Protein AF-A0A6L7U3R6-F1 (afdb_monomer)

Sequence (131 aa):
MPNSDTSHLKGLVKSHRVALSPTDRQASLMLEHAGWARVAANWARGRFQLAWFGETDERNADAWYAHVDVNPDGGQWLSDMDLRKDFNAVKADLFEWSGGLSQYVAKNAVIHMGRGLDAWGEYCKERKHGK

Structure (mmCIF, N/CA/C/O backbone):
data_AF-A0A6L7U3R6-F1
#
_entry.id   AF-A0A6L7U3R6-F1
#
loop_
_atom_site.group_PDB
_atom_site.id
_atom_site.type_symbol
_atom_site.label_atom_id
_atom_site.label_alt_id
_atom_site.label_comp_id
_atom_site.label_asym_id
_atom_site.label_entity_id
_atom_site.label_seq_id
_atom_site.pdbx_PDB_ins_code
_atom_site.Cartn_x
_atom_site.Cartn_y
_atom_site.Cartn_z
_atom_site.occupancy
_atom_site.B_iso_or_equiv
_atom_site.auth_seq_id
_atom_site.auth_comp_id
_atom_site.auth_asym_id
_atom_site.auth_atom_id
_atom_site.pdbx_PDB_model_num
ATOM 1 N N . MET A 1 1 ? -33.691 8.849 13.051 1.00 40.22 1 MET A N 1
ATOM 2 C CA . MET A 1 1 ? -32.820 9.234 14.188 1.00 40.22 1 MET A CA 1
ATOM 3 C C . MET A 1 1 ? -31.976 10.424 13.752 1.00 40.22 1 MET A C 1
ATOM 5 O O . MET A 1 1 ? -31.661 10.471 12.567 1.00 40.22 1 MET A O 1
ATOM 9 N N . PRO A 1 2 ? -31.652 11.390 14.626 1.00 46.25 2 PRO A N 1
ATOM 10 C CA . PRO A 1 2 ? -30.774 12.500 14.264 1.00 46.25 2 PRO A CA 1
ATOM 11 C C . PRO A 1 2 ? -29.324 12.014 14.140 1.00 46.25 2 PRO A C 1
ATOM 13 O O . PRO A 1 2 ? -28.807 11.366 15.049 1.00 46.25 2 PRO A O 1
ATOM 16 N N . ASN A 1 3 ? -28.661 12.334 13.028 1.00 50.44 3 ASN A N 1
ATOM 17 C CA . ASN A 1 3 ? -27.227 12.088 12.874 1.00 50.44 3 ASN A CA 1
ATOM 18 C C . ASN A 1 3 ? -26.457 13.085 13.750 1.00 50.44 3 ASN A C 1
ATOM 20 O O . ASN A 1 3 ? -26.618 14.294 13.585 1.00 50.44 3 ASN A O 1
ATOM 24 N N . SER A 1 4 ? -25.618 12.604 14.668 1.00 56.94 4 SER A N 1
ATOM 25 C CA . SER A 1 4 ? -24.773 13.477 15.485 1.00 56.94 4 SER A CA 1
ATOM 26 C C . SER A 1 4 ? -23.594 14.003 14.661 1.00 56.94 4 SER A C 1
ATOM 28 O O . SER A 1 4 ? -22.684 13.258 14.287 1.00 56.94 4 SER A O 1
ATOM 30 N N . ASP A 1 5 ? -23.594 15.307 14.376 1.00 65.56 5 ASP A N 1
ATOM 31 C CA . ASP A 1 5 ? -22.498 15.945 13.650 1.00 65.56 5 ASP A CA 1
ATOM 32 C C . ASP A 1 5 ? -21.253 16.090 14.541 1.00 65.56 5 ASP A C 1
ATOM 34 O O . ASP A 1 5 ? -21.023 17.094 15.215 1.00 65.56 5 ASP A O 1
ATOM 38 N N . THR A 1 6 ? -20.424 15.049 14.531 1.00 64.50 6 THR A N 1
ATOM 39 C CA . THR A 1 6 ? -19.156 14.973 15.270 1.00 64.50 6 THR A CA 1
ATOM 40 C C . THR A 1 6 ? -18.005 15.748 14.611 1.00 64.50 6 THR A C 1
ATOM 42 O O . THR A 1 6 ? -16.862 15.627 15.059 1.00 64.50 6 THR A O 1
ATOM 45 N N . SER A 1 7 ? -18.250 16.540 13.558 1.00 69.38 7 SER A N 1
ATOM 46 C CA . SER A 1 7 ? -17.211 17.333 12.878 1.00 69.38 7 SER A CA 1
ATOM 47 C C . SER A 1 7 ? -16.491 18.299 13.828 1.00 69.38 7 SER A C 1
ATOM 49 O O . SER A 1 7 ? -15.260 18.309 13.880 1.00 69.38 7 SER A O 1
ATOM 51 N N . HIS A 1 8 ? -17.247 19.034 14.648 1.00 66.19 8 HIS A N 1
ATOM 52 C CA . HIS A 1 8 ? -16.723 20.017 15.599 1.00 66.19 8 HIS A CA 1
ATOM 53 C C . HIS A 1 8 ? -15.770 19.397 16.641 1.00 66.19 8 HIS A C 1
ATOM 55 O O . HIS A 1 8 ? -14.703 19.952 16.916 1.00 66.19 8 HIS A O 1
ATOM 61 N N . LEU A 1 9 ? -16.083 18.197 17.150 1.00 63.53 9 LEU A N 1
ATOM 62 C CA . LEU A 1 9 ? -15.234 17.465 18.102 1.00 63.53 9 LEU A CA 1
ATOM 63 C C . LEU A 1 9 ? -13.860 17.116 17.505 1.00 63.53 9 LEU A C 1
ATOM 65 O O . LEU A 1 9 ? -12.840 17.222 18.186 1.00 63.53 9 LEU A O 1
ATOM 69 N N . LYS A 1 10 ? -13.808 16.762 16.212 1.00 63.19 10 LYS A N 1
ATOM 70 C CA . LYS A 1 10 ? -12.552 16.457 15.499 1.00 63.19 10 LYS A CA 1
ATOM 71 C C . LYS A 1 10 ? -11.656 17.691 15.343 1.00 63.19 10 LYS A C 1
ATOM 73 O O . LYS A 1 10 ? -10.437 17.548 15.283 1.00 63.19 10 LYS A O 1
ATOM 78 N N . GLY A 1 11 ? -12.245 18.889 15.291 1.00 62.41 11 GLY A N 1
ATOM 79 C CA . GLY A 1 11 ? -11.512 20.154 15.358 1.00 62.41 11 GLY A CA 1
ATOM 80 C C . GLY A 1 11 ? -10.948 20.418 16.756 1.00 62.41 11 GLY A C 1
ATOM 81 O O . GLY A 1 11 ? -9.765 20.727 16.892 1.00 62.41 11 GLY A O 1
ATOM 82 N N . LEU A 1 12 ? -11.765 20.223 17.798 1.00 62.00 12 LEU A N 1
ATOM 83 C CA . LEU A 1 12 ? -11.388 20.498 19.190 1.00 62.00 12 LEU A CA 1
ATOM 84 C C . LEU A 1 12 ? -10.192 19.652 19.668 1.00 62.00 12 LEU A C 1
ATOM 86 O O . LEU A 1 12 ? -9.276 20.177 20.299 1.00 62.00 12 LEU A O 1
ATOM 90 N N . VAL A 1 13 ? -10.171 18.363 19.302 1.00 62.31 13 VAL A N 1
ATOM 91 C CA . VAL A 1 13 ? -9.085 17.409 19.620 1.00 62.31 13 VAL A CA 1
ATOM 92 C C . VAL A 1 13 ? -7.785 17.708 18.852 1.00 62.31 13 VAL A C 1
ATOM 94 O O . VAL A 1 13 ? -6.720 17.249 19.250 1.00 62.31 13 VAL A O 1
ATOM 97 N N . LYS A 1 14 ? -7.835 18.498 17.768 1.00 61.09 14 LYS A N 1
ATOM 98 C CA . LYS A 1 14 ? -6.629 18.998 17.083 1.00 61.09 14 LYS A CA 1
ATOM 99 C C . LYS A 1 14 ? -6.115 20.321 17.649 1.00 61.09 14 LYS A C 1
ATOM 101 O O . LYS A 1 14 ? -4.909 20.552 17.602 1.00 61.09 14 LYS A O 1
ATOM 106 N N . SER A 1 15 ? -6.997 21.204 18.124 1.00 57.19 15 SER A N 1
ATOM 107 C CA . SER A 1 15 ? -6.600 22.518 18.651 1.00 57.19 15 SER A CA 1
ATOM 108 C C . SER A 1 15 ? -6.063 22.436 20.079 1.00 57.19 15 SER A C 1
ATOM 110 O O . SER A 1 15 ? -5.073 23.087 20.407 1.00 57.19 15 SER A O 1
ATOM 112 N N . HIS A 1 16 ? -6.667 21.592 20.913 1.00 57.81 16 HIS A N 1
ATOM 113 C CA . HIS A 1 16 ? -6.172 21.292 22.249 1.00 57.81 16 HIS A CA 1
ATOM 114 C C . HIS A 1 16 ? -5.229 20.093 22.154 1.00 57.81 16 HIS A C 1
ATOM 116 O O . HIS A 1 16 ? -5.621 19.043 21.650 1.00 57.81 16 HIS A O 1
ATOM 122 N N . ARG A 1 17 ? -3.996 20.217 22.666 1.00 59.47 17 ARG A N 1
ATOM 123 C CA . ARG A 1 17 ? -3.004 19.122 22.720 1.00 59.47 17 ARG A CA 1
ATOM 124 C C . ARG A 1 17 ? -3.351 18.090 23.806 1.00 59.47 17 ARG A C 1
ATOM 126 O O . ARG A 1 17 ? -2.542 17.801 24.682 1.00 59.47 17 ARG A O 1
ATOM 133 N N . VAL A 1 18 ? -4.579 17.576 23.775 1.00 64.56 18 VAL A N 1
ATOM 134 C CA . VAL A 1 18 ? -5.056 16.529 24.681 1.00 64.56 18 VAL A CA 1
ATOM 135 C C . VAL A 1 18 ? -4.291 15.251 24.362 1.00 64.56 18 VAL A C 1
ATOM 137 O O . VAL A 1 18 ? -4.329 14.768 23.230 1.00 64.56 18 VAL A O 1
ATOM 140 N N . ALA A 1 19 ? -3.599 14.697 25.357 1.00 64.25 19 ALA A N 1
ATOM 141 C CA . ALA A 1 19 ? -2.998 13.380 25.225 1.00 64.25 19 ALA A CA 1
ATOM 142 C C . ALA A 1 19 ? -4.113 12.354 24.982 1.00 64.25 19 ALA A C 1
ATOM 144 O O . ALA A 1 19 ? -4.993 12.167 25.824 1.00 64.25 19 ALA A O 1
ATOM 145 N N . LEU A 1 20 ? -4.092 11.703 23.817 1.00 69.38 20 LEU A N 1
ATOM 146 C CA . LEU A 1 20 ? -4.984 10.584 23.547 1.00 69.38 20 LEU A CA 1
ATOM 147 C C . LEU A 1 20 ? -4.579 9.434 24.471 1.00 69.38 20 LEU A C 1
ATOM 149 O O . LEU A 1 20 ? -3.502 8.867 24.308 1.00 69.38 20 LEU A O 1
ATOM 153 N N . SER A 1 21 ? -5.446 9.106 25.426 1.00 84.25 21 SER A N 1
ATOM 154 C CA . SER A 1 21 ? -5.367 7.875 26.212 1.00 84.25 21 SER A CA 1
ATOM 155 C C . SER A 1 21 ? -6.322 6.860 25.573 1.00 84.25 21 SER A C 1
ATOM 157 O O . SER A 1 21 ? -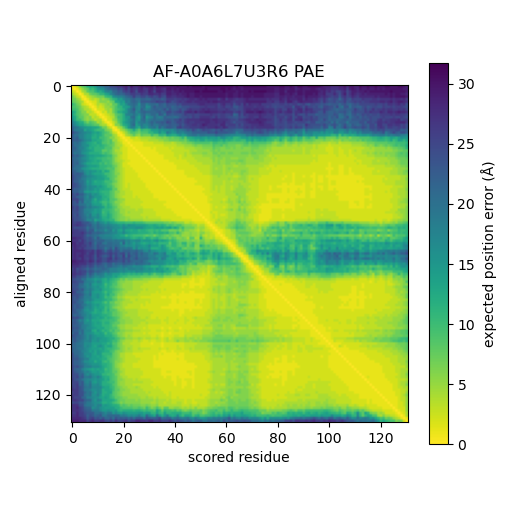7.524 6.908 25.851 1.00 84.25 21 SER A O 1
ATOM 159 N N . PRO A 1 22 ? -5.860 6.032 24.614 1.00 84.62 22 PRO A N 1
ATOM 160 C CA . PRO A 1 22 ? -6.718 5.052 23.970 1.00 84.62 22 PRO A CA 1
ATOM 161 C C . PRO A 1 22 ? -7.093 3.949 24.960 1.00 84.62 22 PRO A C 1
ATOM 163 O O . PRO A 1 22 ? -6.249 3.429 25.684 1.00 84.62 22 PRO A O 1
ATOM 166 N N . THR A 1 23 ? -8.357 3.541 24.930 1.00 92.50 23 THR A N 1
ATOM 167 C CA . THR A 1 23 ? -8.765 2.237 25.472 1.00 92.50 23 THR A CA 1
ATOM 168 C C . THR A 1 23 ? -8.075 1.106 24.704 1.00 92.50 23 THR A C 1
ATOM 170 O O . THR A 1 23 ? -7.771 1.270 23.520 1.00 92.50 23 THR A O 1
ATOM 173 N N . ASP A 1 24 ? -7.905 -0.065 25.320 1.00 94.50 24 ASP A N 1
ATOM 174 C CA . ASP A 1 24 ? -7.276 -1.242 24.694 1.00 94.50 24 ASP A CA 1
ATOM 175 C C . ASP A 1 24 ? -7.857 -1.542 23.303 1.00 94.50 24 ASP A C 1
ATOM 177 O O . ASP A 1 24 ? -7.127 -1.740 22.336 1.00 94.50 24 ASP A O 1
ATOM 181 N N . ARG A 1 25 ? -9.188 -1.449 23.158 1.00 93.00 25 ARG A N 1
ATOM 182 C CA . ARG A 1 25 ? -9.885 -1.614 21.873 1.00 93.00 25 ARG A CA 1
ATOM 183 C C . ARG A 1 25 ? -9.452 -0.587 20.820 1.00 93.00 25 ARG A C 1
ATOM 185 O O . ARG A 1 25 ? -9.348 -0.930 19.647 1.00 93.00 25 ARG A O 1
ATOM 192 N N . GLN A 1 26 ? -9.234 0.670 21.205 1.00 91.50 26 GLN A N 1
ATOM 193 C CA . GLN A 1 26 ? -8.745 1.713 20.295 1.00 91.50 26 GLN A CA 1
ATOM 194 C C . GLN A 1 26 ? -7.271 1.498 19.933 1.00 91.50 26 GLN A C 1
ATOM 196 O O . GLN A 1 26 ? -6.898 1.755 18.790 1.00 91.50 26 GLN A O 1
ATOM 201 N N . ALA A 1 27 ? -6.456 0.996 20.867 1.00 92.31 27 ALA A N 1
ATOM 202 C CA . ALA A 1 27 ? -5.066 0.632 20.607 1.00 92.31 27 ALA A CA 1
ATOM 203 C C . ALA A 1 27 ? -4.967 -0.547 19.620 1.00 92.31 27 ALA A C 1
ATOM 205 O O . ALA A 1 27 ? -4.277 -0.422 18.609 1.00 92.31 27 ALA A O 1
ATOM 206 N N . SER A 1 28 ? -5.721 -1.634 19.833 1.00 94.38 28 SER A N 1
ATOM 207 C CA . SER A 1 28 ? -5.791 -2.771 18.899 1.00 94.38 28 SER A CA 1
ATOM 208 C C . SER A 1 28 ? -6.255 -2.339 17.508 1.00 94.38 28 SER A C 1
ATOM 210 O O . SER A 1 28 ? -5.542 -2.568 16.535 1.00 94.38 28 SER A O 1
ATOM 212 N N . LEU A 1 29 ? -7.367 -1.594 17.412 1.00 93.00 29 LEU A N 1
ATOM 213 C CA . LEU A 1 29 ? -7.857 -1.068 16.131 1.00 93.00 29 LEU A CA 1
ATOM 214 C C . LEU A 1 29 ? -6.809 -0.195 15.421 1.00 93.00 29 LEU A C 1
ATOM 216 O O . LEU A 1 29 ? -6.685 -0.264 14.198 1.00 93.00 29 LEU A O 1
ATOM 220 N N . MET A 1 30 ? -6.043 0.620 16.153 1.00 92.94 30 MET A N 1
ATOM 221 C CA . MET A 1 30 ? -4.966 1.428 15.573 1.00 92.94 30 MET A CA 1
ATOM 222 C C . MET A 1 30 ? -3.814 0.559 15.046 1.00 92.94 30 MET A C 1
ATOM 224 O O . MET A 1 30 ? -3.306 0.834 13.958 1.00 92.94 30 MET A O 1
ATOM 228 N N . LEU A 1 31 ? -3.428 -0.495 15.772 1.00 94.38 31 LEU A N 1
ATOM 229 C CA . LEU A 1 31 ? -2.380 -1.436 15.363 1.00 94.38 31 LEU A CA 1
ATOM 230 C C . LEU A 1 31 ? -2.795 -2.267 14.140 1.00 94.38 31 LEU A C 1
ATOM 232 O O . LEU A 1 31 ? -2.028 -2.353 13.183 1.00 94.38 31 LEU A O 1
ATOM 236 N N . GLU A 1 32 ? -4.016 -2.805 14.124 1.00 96.12 32 GLU A N 1
ATOM 237 C CA . GLU A 1 32 ? -4.596 -3.543 12.990 1.00 96.12 32 GLU A CA 1
ATOM 238 C C . GLU A 1 32 ? -4.581 -2.699 11.706 1.00 96.12 32 GLU A C 1
ATOM 240 O O . GLU A 1 32 ? -4.099 -3.130 10.656 1.00 96.12 32 GLU A O 1
ATOM 245 N N . HIS A 1 33 ? -5.046 -1.449 11.795 1.00 96.62 33 HIS A N 1
ATOM 246 C CA . HIS A 1 33 ? -5.083 -0.538 10.654 1.00 96.62 33 HIS A CA 1
ATOM 247 C C . HIS A 1 33 ? -3.682 -0.072 10.225 1.00 96.62 33 HIS A C 1
ATOM 249 O O . HIS A 1 33 ? -3.429 0.052 9.026 1.00 96.62 33 HIS A O 1
ATOM 255 N N . ALA A 1 34 ? -2.749 0.141 11.158 1.00 96.31 34 ALA A N 1
ATOM 256 C CA . ALA A 1 34 ? -1.353 0.436 10.828 1.00 96.31 34 ALA A CA 1
ATOM 257 C C . ALA A 1 34 ? -0.661 -0.757 10.138 1.00 96.31 34 ALA A C 1
ATOM 259 O O . ALA A 1 34 ? 0.080 -0.567 9.170 1.00 96.31 34 ALA A O 1
ATOM 260 N N . GLY A 1 35 ? -0.956 -1.986 10.575 1.00 96.62 35 GLY A N 1
ATOM 261 C CA . GLY A 1 35 ? -0.543 -3.219 9.907 1.00 96.62 35 GLY A CA 1
ATOM 262 C C . GLY A 1 35 ? -1.087 -3.302 8.481 1.00 96.62 35 GLY A C 1
ATOM 263 O O . GLY A 1 35 ? -0.319 -3.510 7.542 1.00 96.62 35 GLY A O 1
ATOM 264 N N . TRP A 1 36 ? -2.381 -3.032 8.289 1.00 97.00 36 TRP A N 1
ATOM 265 C CA . TRP A 1 36 ? -3.012 -3.034 6.965 1.00 97.00 36 TRP A CA 1
ATOM 266 C C . TRP A 1 36 ? -2.448 -1.958 6.023 1.00 97.00 36 TRP A C 1
ATOM 268 O O . TRP A 1 36 ? -2.201 -2.234 4.849 1.00 97.00 36 TRP A O 1
ATOM 278 N N . ALA A 1 37 ? -2.143 -0.760 6.537 1.00 97.75 37 ALA A N 1
ATOM 279 C CA . ALA A 1 37 ? -1.422 0.267 5.783 1.00 97.75 37 ALA A CA 1
ATOM 280 C C . ALA A 1 37 ? -0.041 -0.228 5.319 1.00 97.75 37 ALA A C 1
ATOM 282 O O . ALA A 1 37 ? 0.328 -0.039 4.160 1.00 97.75 37 ALA A O 1
ATOM 283 N N . ARG A 1 38 ? 0.714 -0.886 6.210 1.00 95.94 38 ARG A N 1
ATOM 284 C CA . ARG A 1 38 ? 2.048 -1.421 5.906 1.00 95.94 38 ARG A CA 1
ATOM 285 C C . ARG A 1 38 ? 1.996 -2.549 4.876 1.00 95.94 38 ARG A C 1
ATOM 287 O O . ARG A 1 38 ? 2.820 -2.553 3.969 1.00 95.94 38 ARG A O 1
ATOM 294 N N . VAL A 1 39 ? 1.025 -3.460 4.973 1.00 94.75 39 VAL A N 1
ATOM 295 C CA . VAL A 1 39 ? 0.821 -4.531 3.980 1.00 94.75 39 VAL A CA 1
ATOM 296 C C . VAL A 1 39 ? 0.505 -3.939 2.605 1.00 94.75 39 VAL A C 1
ATOM 298 O O . VAL A 1 39 ? 1.181 -4.275 1.638 1.00 94.75 39 VAL A O 1
ATOM 301 N N . ALA A 1 40 ? -0.435 -2.994 2.515 1.00 95.62 40 ALA A N 1
ATOM 302 C CA . ALA A 1 40 ? -0.798 -2.358 1.247 1.00 95.62 40 ALA A CA 1
ATOM 303 C C . ALA A 1 40 ? 0.360 -1.556 0.613 1.00 95.62 40 ALA A C 1
ATOM 305 O O . ALA A 1 40 ? 0.561 -1.619 -0.599 1.00 95.62 40 ALA A O 1
ATOM 306 N N . ALA A 1 41 ? 1.153 -0.835 1.417 1.00 95.38 41 ALA A N 1
ATOM 307 C CA . ALA A 1 41 ? 2.339 -0.122 0.933 1.00 95.38 41 ALA A CA 1
ATOM 308 C C . ALA A 1 41 ? 3.446 -1.080 0.457 1.00 95.38 41 ALA A C 1
ATOM 310 O O . ALA A 1 41 ? 4.005 -0.881 -0.621 1.00 95.38 41 ALA A O 1
ATOM 311 N N . ASN A 1 42 ? 3.734 -2.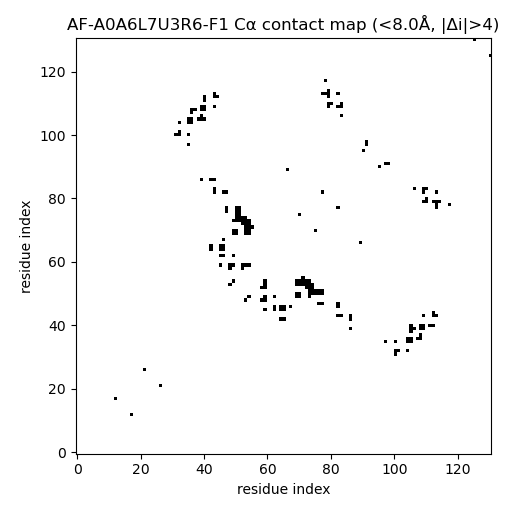141 1.221 1.00 93.38 42 ASN A N 1
ATOM 312 C CA . ASN A 1 42 ? 4.724 -3.154 0.848 1.00 93.38 42 ASN A CA 1
ATOM 313 C C . ASN A 1 42 ? 4.313 -3.905 -0.427 1.00 93.38 42 ASN A C 1
ATOM 315 O O . ASN A 1 42 ? 5.153 -4.124 -1.298 1.00 93.38 42 ASN A O 1
ATOM 319 N N . TRP A 1 43 ? 3.027 -4.250 -0.563 1.00 93.19 43 TRP A N 1
ATOM 320 C CA . TRP A 1 43 ? 2.483 -4.863 -1.775 1.00 93.19 43 TRP A CA 1
ATOM 321 C C . TRP A 1 43 ? 2.678 -3.947 -2.990 1.00 93.19 43 TRP A C 1
ATOM 323 O O . TRP A 1 43 ? 3.219 -4.374 -4.007 1.00 93.19 43 TRP A O 1
ATOM 333 N N . ALA A 1 44 ? 2.321 -2.662 -2.866 1.00 93.69 44 ALA A N 1
ATOM 334 C CA . ALA A 1 44 ? 2.478 -1.688 -3.946 1.00 93.69 44 ALA A CA 1
ATOM 335 C C . ALA A 1 44 ? 3.952 -1.450 -4.328 1.00 93.69 44 ALA A C 1
ATOM 337 O O . ALA A 1 44 ? 4.254 -1.315 -5.513 1.00 93.69 44 ALA A O 1
ATOM 338 N N . ARG A 1 45 ? 4.874 -1.459 -3.351 1.00 92.31 45 ARG A N 1
ATOM 339 C CA . ARG A 1 45 ? 6.326 -1.437 -3.597 1.00 92.31 45 ARG A CA 1
ATOM 340 C C . ARG A 1 45 ? 6.752 -2.655 -4.427 1.00 92.31 45 ARG A C 1
ATOM 342 O O . ARG A 1 45 ? 7.346 -2.464 -5.481 1.00 92.31 45 ARG A O 1
ATOM 349 N N . GLY A 1 46 ? 6.405 -3.873 -4.001 1.00 89.31 46 GLY A N 1
ATOM 350 C CA . GLY A 1 46 ? 6.767 -5.110 -4.709 1.00 89.31 46 GLY A CA 1
ATOM 351 C C . GLY A 1 46 ? 6.190 -5.181 -6.127 1.00 89.31 46 GLY A C 1
ATOM 352 O O . GLY A 1 46 ? 6.914 -5.473 -7.077 1.00 89.31 46 GLY A O 1
ATOM 353 N N . ARG A 1 47 ? 4.912 -4.809 -6.298 1.00 90.31 47 ARG A N 1
ATOM 354 C CA . ARG A 1 47 ? 4.263 -4.697 -7.615 1.00 90.31 47 ARG A CA 1
ATOM 355 C C . ARG A 1 47 ? 5.014 -3.740 -8.545 1.00 90.31 47 ARG A C 1
ATOM 357 O O . ARG A 1 47 ? 5.214 -4.070 -9.712 1.00 90.31 47 ARG A O 1
ATOM 364 N N . PHE A 1 48 ? 5.435 -2.581 -8.037 1.00 91.56 48 PHE A N 1
ATOM 365 C CA . PHE A 1 48 ? 6.237 -1.633 -8.807 1.00 91.56 48 PHE A CA 1
ATOM 366 C C . PHE A 1 48 ? 7.634 -2.183 -9.133 1.00 91.56 48 PHE A C 1
ATOM 368 O O . PHE A 1 48 ? 8.056 -2.084 -10.281 1.00 91.56 48 PHE A O 1
ATOM 375 N N . GLN A 1 49 ? 8.348 -2.774 -8.165 1.00 88.69 49 GLN A N 1
ATOM 376 C CA . GLN A 1 49 ? 9.702 -3.308 -8.386 1.00 88.69 49 GLN A CA 1
ATOM 377 C C . GLN A 1 49 ? 9.721 -4.357 -9.512 1.00 88.69 49 GLN A C 1
ATOM 379 O O . GLN A 1 49 ? 10.604 -4.315 -10.367 1.00 88.69 49 GLN A O 1
ATOM 384 N N . LEU A 1 50 ? 8.724 -5.246 -9.568 1.00 87.38 50 LEU A N 1
ATOM 385 C CA . LEU A 1 50 ? 8.602 -6.251 -10.629 1.00 87.38 50 LEU A CA 1
ATOM 386 C C . LEU A 1 50 ? 8.288 -5.638 -11.996 1.00 87.38 50 LEU A C 1
ATOM 388 O O . LEU A 1 50 ? 8.920 -5.998 -12.984 1.00 87.38 50 LEU A O 1
ATOM 392 N N . ALA A 1 51 ? 7.361 -4.678 -12.062 1.00 89.38 51 ALA A N 1
ATOM 393 C CA . ALA A 1 51 ? 7.035 -3.989 -13.311 1.00 89.38 51 ALA A CA 1
ATOM 394 C C . ALA A 1 51 ? 8.215 -3.154 -13.853 1.00 89.38 51 ALA A C 1
ATOM 396 O O . ALA A 1 51 ? 8.429 -3.088 -15.064 1.00 89.38 51 ALA A O 1
ATOM 397 N N . TRP A 1 52 ? 8.998 -2.540 -12.961 1.00 90.44 52 TRP A N 1
ATOM 398 C CA . TRP A 1 52 ? 10.065 -1.608 -13.324 1.00 90.44 52 TRP A CA 1
ATOM 399 C C . TRP A 1 52 ? 11.441 -2.259 -13.524 1.00 90.44 52 TRP A C 1
ATOM 401 O O . TRP A 1 52 ? 12.179 -1.826 -14.408 1.00 90.44 52 TRP A O 1
ATOM 411 N N . PHE A 1 53 ? 11.797 -3.289 -12.749 1.00 87.38 53 PHE A N 1
ATOM 412 C CA . PHE A 1 53 ? 13.101 -3.963 -12.850 1.00 87.38 53 PHE A CA 1
ATOM 413 C C . PHE A 1 53 ? 13.061 -5.312 -13.590 1.00 87.38 53 PHE A C 1
ATOM 415 O O . PHE A 1 53 ? 14.101 -5.735 -14.078 1.00 87.38 53 PHE A O 1
ATOM 422 N N . GLY A 1 54 ? 11.892 -5.949 -13.727 1.00 84.25 54 GLY A N 1
ATOM 423 C CA . GLY A 1 54 ? 11.741 -7.246 -14.400 1.00 84.25 54 GLY A CA 1
ATOM 424 C C . GLY A 1 54 ? 11.917 -8.455 -13.475 1.00 84.25 54 GLY A C 1
ATOM 425 O O . GLY A 1 54 ? 12.449 -8.344 -12.370 1.00 84.25 54 GLY A O 1
ATOM 426 N N . GLU A 1 55 ? 11.427 -9.620 -13.905 1.00 74.06 55 GLU A N 1
ATO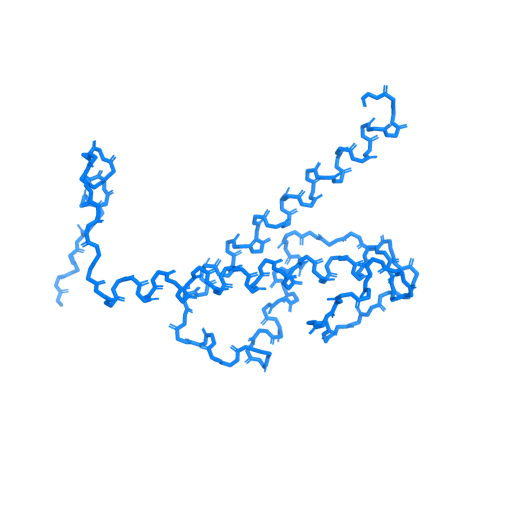M 427 C CA . GLU A 1 55 ? 11.321 -10.827 -13.062 1.00 74.06 55 GLU A CA 1
ATOM 428 C C . GLU A 1 55 ? 12.677 -11.335 -12.549 1.00 74.06 55 GLU A C 1
ATOM 430 O O . GLU A 1 55 ? 12.796 -11.769 -11.407 1.00 74.06 55 GLU A O 1
ATOM 435 N N . THR A 1 56 ? 13.708 -11.259 -13.393 1.00 70.81 56 THR A N 1
ATOM 436 C CA . THR A 1 56 ? 15.029 -11.864 -13.160 1.00 70.81 56 THR A CA 1
ATOM 437 C C . THR A 1 56 ? 15.999 -10.973 -12.377 1.00 70.81 56 THR A C 1
ATOM 439 O O . THR A 1 56 ? 17.143 -11.365 -12.145 1.00 70.81 56 THR A O 1
ATOM 442 N N . ASP A 1 57 ? 15.567 -9.782 -11.961 1.00 78.62 57 ASP A N 1
ATOM 443 C CA . ASP A 1 57 ? 16.409 -8.816 -11.260 1.00 78.62 57 ASP A CA 1
ATOM 444 C C . ASP A 1 57 ? 16.585 -9.164 -9.770 1.00 78.62 57 ASP A C 1
ATOM 446 O O . ASP A 1 57 ? 15.622 -9.441 -9.053 1.00 78.62 57 ASP A O 1
ATOM 450 N N . GLU A 1 58 ? 17.819 -9.086 -9.261 1.00 75.50 58 GLU A N 1
ATOM 451 C CA . GLU A 1 58 ? 18.147 -9.387 -7.857 1.00 75.50 58 GLU A CA 1
ATOM 452 C C . GLU A 1 58 ? 17.347 -8.545 -6.842 1.00 75.50 58 GLU A C 1
ATOM 454 O O . GLU A 1 58 ? 17.073 -8.997 -5.729 1.00 75.50 58 GLU A O 1
ATOM 459 N N . ARG A 1 59 ? 16.894 -7.345 -7.235 1.00 73.38 59 ARG A N 1
ATOM 460 C CA . ARG A 1 59 ? 16.066 -6.442 -6.417 1.00 73.38 59 ARG A CA 1
ATOM 461 C C . ARG A 1 59 ? 14.603 -6.886 -6.326 1.00 73.38 59 ARG A C 1
ATOM 463 O O . ARG A 1 59 ? 13.826 -6.192 -5.673 1.00 73.38 59 ARG A O 1
ATOM 470 N N . ASN A 1 60 ? 14.233 -7.997 -6.966 1.00 73.62 60 ASN A N 1
ATOM 471 C CA . ASN A 1 60 ? 12.927 -8.653 -6.879 1.00 73.62 60 ASN A CA 1
ATOM 472 C C . ASN A 1 60 ? 12.968 -10.007 -6.147 1.00 73.62 60 ASN A C 1
ATOM 474 O O . ASN A 1 60 ? 11.920 -10.617 -5.938 1.00 73.62 60 ASN A O 1
ATOM 478 N N . ALA A 1 61 ? 14.137 -10.450 -5.666 1.00 64.25 61 ALA A N 1
ATOM 479 C CA . ALA A 1 61 ? 14.268 -11.692 -4.898 1.00 64.25 61 ALA A CA 1
ATOM 480 C C . ALA A 1 61 ? 13.465 -11.705 -3.570 1.00 64.25 61 ALA A C 1
ATOM 482 O O . ALA A 1 61 ? 13.258 -12.771 -2.992 1.00 64.25 61 ALA A O 1
ATOM 483 N N . ASP A 1 62 ? 12.991 -10.543 -3.088 1.00 60.66 62 ASP A N 1
ATOM 484 C CA . ASP A 1 62 ? 12.123 -10.387 -1.909 1.00 60.66 62 ASP A CA 1
ATOM 485 C C . ASP A 1 62 ? 10.618 -10.236 -2.234 1.00 60.66 62 ASP A C 1
ATOM 487 O O . ASP A 1 62 ? 9.829 -9.928 -1.339 1.00 60.66 62 ASP A O 1
ATOM 491 N N . ALA A 1 63 ? 10.176 -10.447 -3.479 1.00 63.97 63 ALA A N 1
ATOM 492 C CA . ALA A 1 63 ? 8.824 -10.095 -3.937 1.00 63.97 63 ALA A CA 1
ATOM 493 C C . ALA A 1 63 ? 7.708 -11.132 -3.625 1.00 63.97 63 ALA A C 1
ATOM 495 O O . ALA A 1 63 ? 6.858 -11.413 -4.472 1.00 63.97 63 ALA A O 1
ATOM 496 N N . TRP A 1 64 ? 7.638 -11.661 -2.392 1.00 63.31 64 TRP A N 1
ATOM 497 C CA . TRP A 1 64 ? 6.707 -12.732 -1.942 1.00 63.31 64 TRP A CA 1
ATOM 498 C C . TRP A 1 64 ? 5.196 -12.366 -1.887 1.00 63.31 64 TRP A C 1
ATOM 500 O O . TRP A 1 64 ? 4.437 -13.008 -1.166 1.00 63.31 64 TRP A O 1
ATOM 510 N N . TYR A 1 65 ? 4.739 -11.361 -2.650 1.00 59.25 65 TYR A N 1
ATOM 511 C CA . TYR A 1 65 ? 3.336 -10.893 -2.702 1.00 59.25 65 TYR A CA 1
ATOM 512 C C . TYR A 1 65 ? 2.750 -10.725 -4.118 1.00 59.25 65 TYR A C 1
ATOM 514 O O . TYR A 1 65 ? 1.618 -10.251 -4.267 1.00 59.25 65 TYR A O 1
ATOM 522 N N . ALA A 1 66 ? 3.501 -11.074 -5.164 1.00 57.25 66 ALA A N 1
ATOM 523 C CA . ALA A 1 66 ? 3.137 -10.775 -6.545 1.00 57.25 66 ALA A CA 1
ATOM 524 C C . ALA A 1 66 ? 2.470 -11.953 -7.275 1.00 57.25 66 ALA A C 1
ATOM 526 O O . ALA A 1 66 ? 3.127 -12.784 -7.891 1.00 57.25 66 ALA A O 1
ATOM 527 N N . HIS A 1 67 ? 1.138 -11.965 -7.267 1.00 55.53 67 HIS A N 1
ATOM 528 C CA . HIS A 1 67 ? 0.313 -12.823 -8.124 1.00 55.53 67 HIS A CA 1
ATOM 529 C C . HIS A 1 67 ? -0.141 -12.019 -9.353 1.00 55.53 67 HIS A C 1
ATOM 531 O O . HIS A 1 67 ? -1.297 -11.609 -9.438 1.00 55.53 67 HIS A O 1
ATOM 537 N N . VAL A 1 68 ? 0.800 -11.662 -10.233 1.00 59.91 68 VAL A N 1
ATOM 538 C CA . VAL A 1 68 ? 0.582 -10.658 -11.290 1.00 59.91 68 VAL A CA 1
ATOM 539 C C . VAL A 1 68 ? 1.404 -10.988 -12.532 1.00 59.91 68 VAL A C 1
ATOM 541 O O . VAL A 1 68 ? 2.504 -11.515 -12.393 1.00 59.91 68 VAL A O 1
ATOM 544 N N . ASP A 1 69 ? 0.924 -10.600 -13.718 1.00 59.19 69 ASP A N 1
ATOM 545 C CA . ASP A 1 69 ? 1.762 -10.535 -14.920 1.00 59.19 69 ASP A CA 1
ATOM 546 C C . ASP A 1 69 ? 3.004 -9.672 -14.641 1.00 59.19 69 ASP A C 1
ATOM 548 O O . ASP A 1 69 ? 2.915 -8.464 -14.357 1.00 59.19 69 ASP A O 1
ATOM 552 N N . VAL A 1 70 ? 4.168 -10.317 -14.707 1.00 65.31 70 VAL A N 1
ATOM 553 C CA . VAL A 1 70 ? 5.477 -9.671 -14.655 1.00 65.31 70 VAL A CA 1
ATOM 554 C C . VAL A 1 70 ? 5.922 -9.411 -16.088 1.00 65.31 70 VAL A C 1
ATOM 556 O O . VAL A 1 70 ? 5.822 -10.288 -16.941 1.00 65.31 70 VAL A O 1
ATOM 559 N N . ASN A 1 71 ? 6.425 -8.209 -16.363 1.00 69.56 71 ASN A N 1
ATOM 560 C CA . ASN A 1 71 ? 7.150 -7.961 -17.602 1.00 69.56 71 ASN A CA 1
ATOM 561 C C . ASN A 1 71 ? 8.573 -8.530 -17.435 1.00 69.56 71 ASN A C 1
ATOM 563 O O . ASN A 1 71 ? 9.289 -8.005 -16.579 1.00 69.56 71 ASN A O 1
ATOM 567 N N . PRO A 1 72 ? 9.009 -9.555 -18.195 1.00 71.69 72 PRO A N 1
ATOM 568 C CA . PRO A 1 72 ? 10.328 -10.163 -18.000 1.00 71.69 72 PRO A CA 1
ATOM 569 C C . PRO A 1 72 ? 11.472 -9.150 -18.136 1.00 71.69 72 PRO A C 1
ATOM 571 O O . PRO A 1 72 ? 12.423 -9.198 -17.360 1.00 71.69 72 PRO A O 1
ATOM 574 N N . ASP A 1 73 ? 11.323 -8.191 -19.056 1.00 77.06 73 ASP A N 1
ATOM 575 C CA . ASP A 1 73 ? 12.315 -7.157 -19.377 1.00 77.06 73 ASP A CA 1
ATOM 576 C C . ASP A 1 73 ? 12.185 -5.882 -18.509 1.00 77.06 73 ASP A C 1
ATOM 578 O O . ASP A 1 73 ? 12.983 -4.950 -18.634 1.00 77.06 73 ASP A O 1
ATOM 582 N N . GLY A 1 74 ? 11.171 -5.805 -17.636 1.00 85.12 74 GLY A N 1
ATOM 583 C CA . GLY A 1 74 ? 10.924 -4.652 -16.763 1.00 85.12 74 GLY A CA 1
ATOM 584 C C . GLY A 1 74 ? 10.554 -3.355 -17.504 1.00 85.12 74 GLY A C 1
ATOM 585 O O . GLY A 1 74 ? 9.841 -3.354 -18.505 1.00 85.12 74 GLY A O 1
ATOM 586 N N . GLY A 1 75 ? 10.988 -2.205 -16.982 1.00 86.56 75 GLY A N 1
ATOM 587 C CA . GLY A 1 75 ? 10.809 -0.893 -17.619 1.00 86.56 75 GLY A CA 1
ATOM 588 C C . GLY A 1 75 ? 9.381 -0.322 -17.645 1.00 86.56 75 GLY A C 1
ATOM 589 O O . GLY A 1 75 ? 9.185 0.774 -18.172 1.00 86.56 75 GLY A O 1
ATOM 590 N N . GLN A 1 76 ? 8.379 -0.994 -17.066 1.00 90.94 76 GLN A N 1
ATOM 591 C CA . GLN A 1 76 ? 7.017 -0.467 -16.955 1.00 90.94 76 GLN A CA 1
ATOM 592 C C . GLN A 1 76 ? 6.872 0.396 -15.693 1.00 90.94 76 GLN A C 1
ATOM 594 O O . GLN A 1 76 ? 6.884 -0.109 -14.571 1.00 90.94 76 GLN A O 1
ATOM 599 N N . TRP A 1 77 ? 6.691 1.709 -15.866 1.00 92.50 77 TRP A N 1
ATOM 600 C CA . TRP A 1 77 ? 6.313 2.593 -14.758 1.00 92.50 77 TRP A CA 1
ATOM 601 C C . TRP A 1 77 ? 4.826 2.412 -14.426 1.00 92.50 77 TRP A C 1
ATOM 603 O O . TRP A 1 77 ? 3.987 2.449 -15.327 1.00 92.50 77 TRP A O 1
ATOM 613 N N . LEU A 1 78 ? 4.495 2.244 -13.144 1.00 92.69 78 LEU A N 1
ATOM 614 C CA . LEU A 1 78 ? 3.116 2.143 -12.655 1.00 92.69 78 LEU A CA 1
ATOM 615 C C . LEU A 1 78 ? 2.772 3.365 -11.803 1.00 92.69 78 LEU A C 1
ATOM 617 O O . LEU A 1 78 ? 3.480 3.667 -10.843 1.00 92.69 78 LEU A O 1
ATOM 621 N N . SER A 1 79 ? 1.672 4.044 -12.129 1.00 93.38 79 SER A N 1
ATOM 622 C CA . SER A 1 79 ? 1.201 5.205 -11.367 1.00 93.38 79 SER A CA 1
ATOM 623 C C . SER A 1 79 ? 0.464 4.799 -10.086 1.00 93.38 79 SER A C 1
ATOM 625 O O . SER A 1 79 ? 0.055 3.648 -9.902 1.00 93.38 79 SER A O 1
ATOM 627 N N . ASP A 1 80 ? 0.179 5.771 -9.213 1.00 95.12 80 ASP A N 1
ATOM 628 C CA . ASP A 1 80 ? -0.665 5.541 -8.036 1.00 95.12 80 ASP A CA 1
ATOM 629 C C . ASP A 1 80 ? -2.104 5.096 -8.403 1.00 95.12 80 ASP A C 1
ATOM 631 O O . ASP A 1 80 ? -2.776 4.449 -7.599 1.00 95.12 80 ASP A O 1
ATOM 635 N N . MET A 1 81 ? -2.590 5.374 -9.622 1.00 95.75 81 MET A N 1
ATOM 636 C CA . MET A 1 81 ? -3.833 4.789 -10.154 1.00 95.75 81 MET A CA 1
ATOM 637 C C . MET A 1 81 ? -3.687 3.294 -10.467 1.00 95.75 81 MET A C 1
ATOM 639 O O . MET A 1 81 ? -4.541 2.511 -10.045 1.00 95.75 81 MET A O 1
ATOM 643 N N . ASP A 1 82 ? -2.617 2.892 -11.152 1.00 94.69 82 ASP A N 1
ATOM 644 C CA . ASP A 1 82 ? -2.401 1.504 -11.588 1.00 94.69 82 ASP A CA 1
ATOM 645 C C . ASP A 1 82 ? -2.146 0.585 -10.390 1.00 94.69 82 ASP A C 1
ATOM 647 O O . ASP A 1 82 ? -2.824 -0.426 -10.218 1.00 94.69 82 ASP A O 1
ATOM 651 N N . LEU A 1 83 ? -1.272 1.008 -9.470 1.00 94.88 83 LEU A N 1
ATOM 652 C CA . LEU A 1 83 ? -0.998 0.281 -8.226 1.00 94.88 83 LEU A CA 1
ATOM 653 C C . LEU A 1 83 ? -2.268 0.080 -7.383 1.00 94.88 83 LEU A C 1
ATOM 655 O O . LEU A 1 83 ? -2.436 -0.963 -6.751 1.00 94.88 83 LEU A O 1
ATOM 659 N N . ARG A 1 84 ? -3.200 1.047 -7.390 1.00 95.44 84 ARG A N 1
ATOM 660 C CA . ARG A 1 84 ? -4.514 0.892 -6.742 1.00 95.44 84 ARG A CA 1
ATOM 661 C C . ARG A 1 84 ? -5.438 -0.045 -7.509 1.00 95.44 84 ARG A C 1
ATOM 663 O O . ARG A 1 84 ? -6.196 -0.759 -6.858 1.00 95.44 84 ARG A O 1
ATOM 670 N N . LYS A 1 85 ? -5.443 -0.021 -8.842 1.00 95.12 85 LYS A N 1
ATOM 671 C CA . LYS A 1 85 ? -6.259 -0.926 -9.662 1.00 95.12 85 LYS A CA 1
ATOM 672 C C . LYS A 1 85 ? -5.851 -2.374 -9.390 1.00 95.12 85 LYS A C 1
ATOM 674 O O . LYS A 1 85 ? -6.695 -3.164 -8.973 1.00 95.12 85 LYS A O 1
ATOM 679 N N . ASP A 1 86 ? -4.562 -2.669 -9.523 1.00 93.12 86 ASP A N 1
ATOM 680 C CA . ASP A 1 86 ? -4.015 -4.015 -9.370 1.00 93.12 86 ASP A CA 1
ATOM 681 C C . ASP A 1 86 ? -4.185 -4.516 -7.922 1.00 93.12 86 ASP A C 1
ATOM 683 O O . ASP A 1 86 ? -4.688 -5.618 -7.709 1.00 93.12 86 ASP A O 1
ATOM 687 N N . PHE A 1 87 ? -3.908 -3.680 -6.908 1.00 93.69 87 PHE A N 1
ATOM 688 C CA . PHE A 1 87 ? -4.154 -4.047 -5.505 1.00 93.69 87 PHE A CA 1
ATOM 689 C C . PHE A 1 87 ? -5.634 -4.345 -5.227 1.00 93.69 87 PHE A C 1
ATOM 691 O O . PHE A 1 87 ? -5.953 -5.304 -4.529 1.00 93.69 87 PHE A O 1
ATOM 698 N N . ASN A 1 88 ? -6.567 -3.550 -5.770 1.00 93.38 88 ASN A N 1
ATOM 699 C CA . ASN A 1 88 ? -7.998 -3.801 -5.569 1.00 93.38 88 ASN A CA 1
ATOM 700 C C . ASN A 1 88 ? -8.493 -5.082 -6.255 1.00 93.38 88 ASN A C 1
ATOM 702 O O . ASN A 1 88 ? -9.508 -5.605 -5.802 1.00 93.38 88 ASN A O 1
ATOM 706 N N . ALA A 1 89 ? -7.801 -5.576 -7.287 1.00 92.56 89 ALA A N 1
ATOM 707 C CA . ALA A 1 89 ? -8.137 -6.833 -7.950 1.00 92.56 89 ALA A CA 1
ATOM 708 C C . ALA A 1 89 ? -7.769 -8.064 -7.103 1.00 92.56 89 ALA A C 1
ATOM 710 O O . ALA A 1 89 ? -8.534 -9.017 -7.090 1.00 92.56 89 ALA A O 1
ATOM 711 N N . VAL A 1 90 ? -6.646 -8.028 -6.369 1.00 90.81 90 VAL A N 1
ATOM 712 C CA . VAL A 1 90 ? -6.117 -9.205 -5.640 1.00 90.81 90 VAL A CA 1
ATOM 713 C C . VAL A 1 90 ? -6.343 -9.184 -4.123 1.00 90.81 90 VAL A C 1
ATOM 715 O O . VAL A 1 90 ? -6.279 -10.221 -3.468 1.00 90.81 90 VAL A O 1
ATOM 718 N N . LYS A 1 91 ? -6.587 -8.014 -3.515 1.00 90.94 91 LYS A N 1
ATOM 719 C CA . LYS A 1 91 ? -6.566 -7.856 -2.044 1.00 90.94 91 LYS A CA 1
ATOM 720 C C . LYS A 1 91 ? -7.569 -8.722 -1.272 1.00 90.94 91 LYS A C 1
ATOM 722 O O . LYS A 1 91 ? -7.344 -8.957 -0.091 1.00 90.94 91 LYS A O 1
ATOM 727 N N . ALA A 1 92 ? -8.685 -9.117 -1.889 1.00 90.38 92 ALA A N 1
ATOM 728 C CA . ALA A 1 92 ? -9.703 -9.932 -1.229 1.00 90.38 92 ALA A CA 1
ATOM 729 C C . ALA A 1 92 ? -9.202 -11.371 -1.053 1.00 90.38 92 ALA A C 1
ATOM 731 O O . ALA A 1 92 ? -9.315 -11.928 0.034 1.00 90.38 92 ALA A O 1
ATOM 732 N N . ASP A 1 93 ? -8.566 -11.902 -2.096 1.00 90.69 93 ASP A N 1
ATOM 733 C CA . ASP A 1 93 ? -8.081 -13.278 -2.159 1.00 90.69 93 ASP A CA 1
ATOM 734 C C . ASP A 1 93 ? -6.762 -13.438 -1.384 1.00 90.69 93 ASP A C 1
ATOM 736 O O . ASP A 1 93 ? -6.564 -14.421 -0.676 1.00 90.69 93 ASP A O 1
ATOM 740 N N . LEU A 1 94 ? -5.866 -12.443 -1.465 1.00 90.00 94 LEU A N 1
ATOM 741 C CA . LEU A 1 94 ? -4.573 -12.467 -0.763 1.00 90.00 94 LEU A CA 1
ATOM 742 C C . LEU A 1 94 ? -4.669 -12.074 0.719 1.00 90.00 94 LEU A C 1
ATOM 744 O O . LEU A 1 94 ? -3.809 -12.446 1.519 1.00 90.00 94 LEU A O 1
ATOM 748 N N . PHE A 1 95 ? -5.682 -11.289 1.095 1.00 92.12 95 PHE A N 1
ATOM 749 C CA . PHE A 1 95 ? -5.818 -10.713 2.434 1.00 92.12 95 PHE A CA 1
ATOM 750 C C . PHE A 1 95 ? -7.271 -10.781 2.928 1.00 92.12 95 PHE A C 1
ATOM 752 O O . PHE A 1 95 ? -7.837 -9.765 3.328 1.00 92.12 95 PHE A O 1
ATOM 759 N N . GLU A 1 96 ? -7.872 -11.975 2.935 1.00 93.00 96 GLU A N 1
ATOM 760 C CA . GLU A 1 96 ? -9.249 -12.236 3.410 1.00 93.00 96 GLU A CA 1
ATOM 761 C C . GLU A 1 96 ? -9.547 -11.560 4.769 1.00 93.00 96 GLU A C 1
ATOM 763 O O . GLU A 1 96 ? -10.544 -10.853 4.941 1.00 93.00 96 GLU A O 1
ATOM 768 N N . TRP A 1 97 ? -8.603 -11.672 5.712 1.00 91.75 97 TRP A N 1
ATOM 769 C CA . TRP A 1 97 ? -8.636 -11.050 7.044 1.00 91.75 97 TRP A CA 1
ATOM 770 C C . TRP A 1 97 ? -8.801 -9.518 7.033 1.00 91.75 97 TRP A C 1
ATOM 772 O O . TRP A 1 97 ? -9.238 -8.932 8.024 1.00 91.75 97 TRP A O 1
ATOM 782 N N . SER A 1 98 ? -8.485 -8.847 5.922 1.00 93.19 98 SER A N 1
ATOM 783 C CA . SER A 1 98 ? -8.619 -7.394 5.774 1.00 93.19 98 SER A CA 1
ATOM 784 C C . SER A 1 98 ? -10.065 -6.912 5.607 1.00 93.19 98 SER A C 1
ATOM 786 O O . SER A 1 98 ? -10.312 -5.705 5.676 1.00 93.19 98 SER A O 1
ATOM 788 N N . GLY A 1 99 ? -11.034 -7.821 5.426 1.00 92.06 99 GLY A N 1
ATOM 789 C CA . GLY A 1 99 ? -12.452 -7.482 5.264 1.00 92.06 99 GLY A C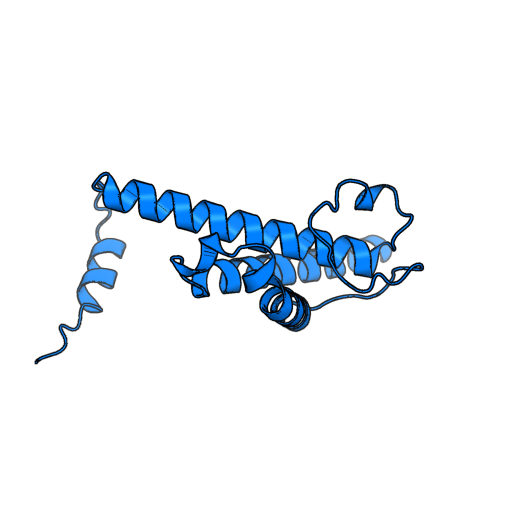A 1
ATOM 790 C C . GLY A 1 99 ? -13.049 -6.695 6.440 1.00 92.06 99 GLY A C 1
ATOM 791 O O . GLY A 1 99 ? -13.924 -5.855 6.237 1.00 92.06 99 GLY A O 1
ATOM 792 N N . GLY A 1 100 ? -12.529 -6.895 7.658 1.00 92.62 100 GLY A N 1
ATOM 793 C CA . GLY A 1 100 ? -12.910 -6.122 8.847 1.00 92.62 100 GLY A CA 1
ATOM 794 C C . GLY A 1 100 ? -12.268 -4.729 8.953 1.00 92.62 100 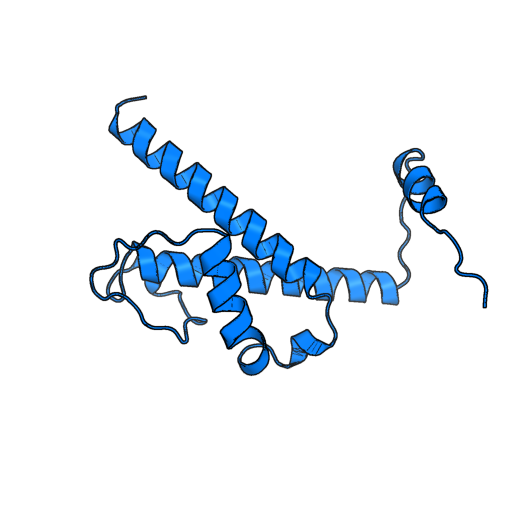GLY A C 1
ATOM 795 O O . GLY A 1 100 ? -12.617 -3.969 9.856 1.00 92.62 100 GLY A O 1
ATOM 796 N N . LEU A 1 101 ? -11.330 -4.381 8.063 1.00 95.50 101 LEU A N 1
ATOM 797 C CA . LEU A 1 101 ? -10.471 -3.201 8.182 1.00 95.50 101 LEU A CA 1
ATOM 798 C C . LEU A 1 101 ? -10.791 -2.123 7.137 1.00 95.5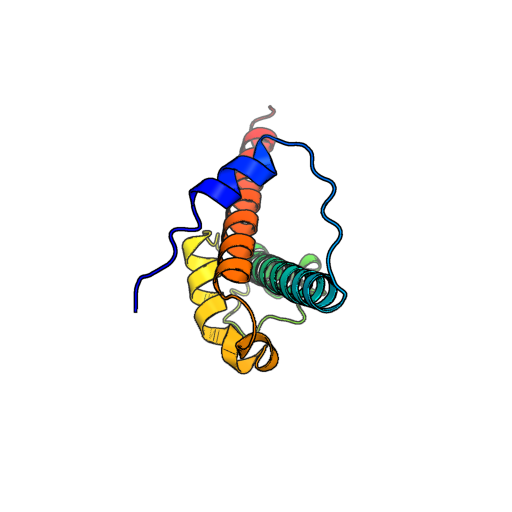0 101 LEU A C 1
ATOM 800 O O . LEU A 1 101 ? -11.216 -2.383 6.007 1.00 95.50 101 LEU A O 1
ATOM 804 N N . SER A 1 102 ? -10.550 -0.866 7.515 1.00 93.94 102 SER A N 1
ATOM 805 C CA . SER A 1 102 ? -10.887 0.301 6.701 1.00 93.94 102 SER A CA 1
ATOM 806 C C . SER A 1 102 ? -10.125 0.315 5.377 1.00 93.94 102 SER A C 1
ATOM 808 O O . SER A 1 102 ? -8.922 0.575 5.308 1.00 93.94 102 SER A O 1
ATOM 810 N N . GLN A 1 1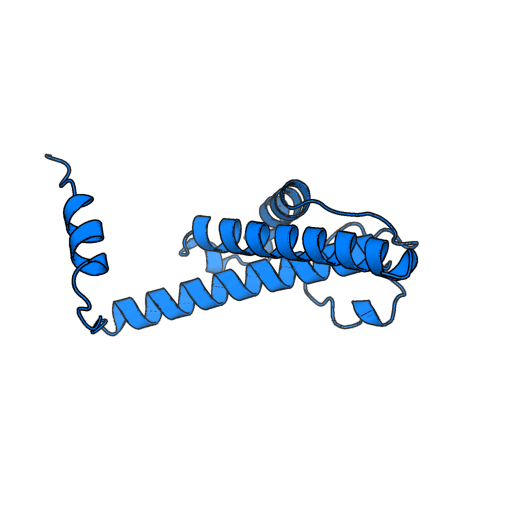03 ? -10.873 0.133 4.293 1.00 91.94 103 GLN A N 1
ATOM 811 C CA . GLN A 1 103 ? -10.371 0.150 2.919 1.00 91.94 103 GLN A CA 1
ATOM 812 C C . GLN A 1 103 ? -9.745 1.504 2.528 1.00 91.94 103 GLN A C 1
ATOM 814 O O . GLN A 1 103 ? -8.882 1.564 1.652 1.00 91.94 103 GLN A O 1
ATOM 819 N N . TYR A 1 104 ? -10.110 2.594 3.217 1.00 95.50 104 TYR A N 1
ATOM 820 C CA . TYR A 1 104 ? -9.459 3.898 3.058 1.00 95.50 104 TYR A CA 1
ATOM 821 C C . TYR A 1 104 ? -8.012 3.912 3.561 1.00 95.50 104 TYR A C 1
ATOM 823 O O . TYR A 1 104 ? -7.209 4.684 3.042 1.00 95.50 104 TYR A O 1
ATOM 831 N N . VAL A 1 105 ? -7.657 3.086 4.548 1.00 95.75 105 VAL A N 1
ATOM 832 C CA . VAL A 1 105 ? -6.297 3.055 5.104 1.00 95.75 105 VAL A CA 1
ATOM 833 C C . VAL A 1 105 ? -5.327 2.441 4.094 1.00 95.75 105 VAL A C 1
ATOM 835 O O . VAL A 1 105 ? -4.362 3.100 3.709 1.00 95.75 105 VAL A O 1
ATOM 838 N N . ALA A 1 106 ? -5.654 1.266 3.548 1.00 96.56 106 ALA A N 1
ATOM 839 C CA . ALA A 1 106 ? -4.896 0.675 2.445 1.00 96.56 106 ALA A CA 1
ATOM 840 C C . ALA A 1 106 ? -4.890 1.568 1.189 1.00 96.56 106 ALA A C 1
ATOM 842 O O . ALA A 1 106 ? -3.829 1.808 0.616 1.00 96.56 106 ALA A O 1
ATOM 843 N N . LYS A 1 107 ? -6.038 2.150 0.798 1.00 96.56 107 LYS A N 1
ATOM 844 C CA . LYS A 1 107 ? -6.105 3.080 -0.346 1.00 96.56 107 LYS A CA 1
ATOM 845 C C . LYS A 1 107 ? -5.123 4.246 -0.203 1.00 96.56 107 LYS A C 1
ATOM 847 O O . LYS A 1 107 ? -4.439 4.565 -1.169 1.00 96.56 107 LYS A O 1
ATOM 852 N N . ASN A 1 108 ? -5.053 4.888 0.965 1.00 97.81 108 ASN A N 1
ATOM 853 C CA . ASN A 1 108 ? -4.122 5.998 1.181 1.00 97.81 108 ASN A CA 1
ATOM 854 C C . ASN A 1 108 ? -2.664 5.527 1.246 1.00 97.81 108 ASN A C 1
ATOM 856 O O . ASN A 1 108 ? -1.801 6.210 0.704 1.00 97.81 108 ASN A O 1
ATOM 860 N N . ALA A 1 109 ? -2.385 4.355 1.823 1.00 97.88 109 ALA A N 1
ATOM 861 C CA . ALA A 1 109 ? -1.040 3.780 1.823 1.00 97.88 109 ALA A CA 1
ATOM 862 C C . ALA A 1 109 ? -0.491 3.582 0.395 1.00 97.88 109 ALA A C 1
ATOM 864 O O . ALA A 1 109 ? 0.629 4.004 0.113 1.00 97.88 109 ALA A O 1
ATOM 865 N N . VAL A 1 110 ? -1.302 3.052 -0.532 1.00 97.62 110 VAL A N 1
ATOM 866 C CA . VAL A 1 110 ? -0.913 2.912 -1.949 1.00 97.62 110 VAL A CA 1
ATOM 867 C C . VAL A 1 110 ? -0.734 4.277 -2.637 1.00 97.62 110 VAL A C 1
ATOM 869 O O . VAL A 1 1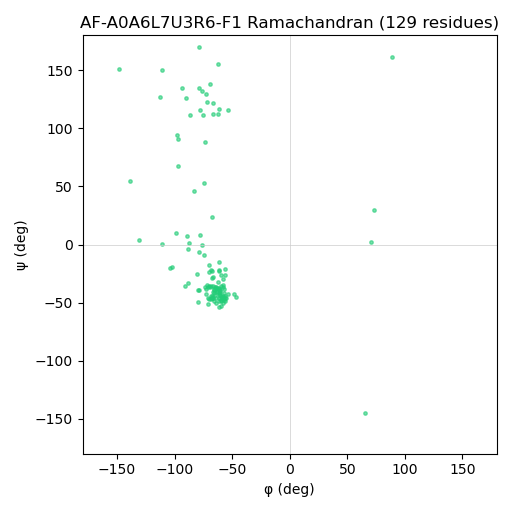10 ? 0.232 4.449 -3.373 1.00 97.62 110 VAL A O 1
ATOM 872 N N . ILE A 1 111 ? -1.589 5.275 -2.357 1.00 97.75 111 ILE A N 1
ATOM 873 C CA . ILE A 1 111 ? -1.430 6.651 -2.890 1.00 97.75 111 ILE A CA 1
ATOM 874 C C . ILE A 1 111 ? -0.095 7.264 -2.442 1.00 97.75 111 ILE A C 1
ATOM 876 O O . ILE A 1 111 ? 0.620 7.865 -3.243 1.00 97.75 111 ILE A O 1
ATOM 880 N N . HIS A 1 112 ? 0.243 7.136 -1.156 1.00 97.62 112 HIS A N 1
ATOM 881 C CA . HIS A 1 112 ? 1.493 7.669 -0.617 1.00 97.62 112 HIS A CA 1
ATOM 882 C C . HIS A 1 112 ? 2.718 6.917 -1.152 1.00 97.62 112 HIS A C 1
ATOM 884 O O . HIS A 1 112 ? 3.727 7.563 -1.429 1.00 97.62 112 HIS A O 1
ATOM 890 N N . MET A 1 113 ? 2.619 5.600 -1.366 1.00 97.19 113 MET A N 1
ATOM 891 C CA . MET A 1 113 ? 3.676 4.817 -2.011 1.00 97.19 113 MET A CA 1
ATOM 892 C C . MET A 1 113 ? 3.898 5.261 -3.465 1.00 97.19 113 MET A C 1
ATOM 894 O O . MET A 1 113 ? 5.024 5.588 -3.823 1.00 97.19 113 MET A O 1
ATOM 898 N N . GLY A 1 114 ? 2.835 5.358 -4.275 1.00 96.62 114 GLY A N 1
ATOM 899 C CA . GLY A 1 114 ? 2.918 5.802 -5.674 1.00 96.62 114 GLY A CA 1
ATOM 900 C C . GLY A 1 114 ? 3.545 7.191 -5.816 1.00 96.62 114 GLY A C 1
ATOM 901 O O . GLY A 1 114 ? 4.523 7.357 -6.532 1.00 96.62 114 GLY A O 1
ATOM 902 N N . ARG A 1 115 ? 3.092 8.167 -5.018 1.00 96.69 115 ARG A N 1
ATOM 903 C CA . ARG A 1 115 ? 3.687 9.518 -4.998 1.00 96.69 115 ARG A CA 1
ATOM 904 C C . ARG A 1 115 ? 5.154 9.539 -4.555 1.00 96.69 115 ARG A C 1
ATOM 906 O O . ARG A 1 115 ? 5.910 10.399 -4.999 1.00 96.69 115 ARG A O 1
ATOM 913 N N . GLY A 1 116 ? 5.553 8.625 -3.669 1.00 96.56 116 GLY A N 1
ATOM 914 C CA . GLY A 1 116 ? 6.953 8.446 -3.277 1.00 96.56 116 GLY A CA 1
ATOM 915 C C . GLY A 1 116 ? 7.809 7.867 -4.406 1.00 96.56 116 GLY A C 1
ATOM 916 O O . GLY A 1 116 ? 8.952 8.286 -4.579 1.00 96.56 116 GLY A O 1
ATOM 917 N N . LEU A 1 117 ? 7.242 6.957 -5.203 1.00 95.81 117 LEU A N 1
ATOM 918 C CA . LEU A 1 117 ? 7.875 6.407 -6.402 1.00 95.81 117 LEU A CA 1
ATOM 919 C C . LEU A 1 117 ? 8.017 7.477 -7.489 1.00 95.81 117 LEU A C 1
ATOM 921 O O . LEU A 1 117 ? 9.112 7.629 -8.017 1.00 95.81 117 LEU A O 1
ATOM 925 N N . ASP A 1 118 ? 6.978 8.273 -7.759 1.00 95.19 118 ASP A N 1
ATOM 926 C CA . ASP A 1 118 ? 7.034 9.387 -8.721 1.00 95.19 118 ASP A CA 1
ATOM 927 C C . ASP A 1 118 ? 8.125 10.409 -8.343 1.00 95.19 118 ASP A C 1
ATOM 929 O O . ASP A 1 118 ? 8.952 10.778 -9.177 1.00 95.19 118 ASP A O 1
ATOM 933 N N . ALA A 1 119 ? 8.213 10.793 -7.063 1.00 95.19 119 ALA A N 1
ATOM 934 C CA . ALA A 1 119 ? 9.273 11.676 -6.565 1.00 95.19 119 ALA A CA 1
ATOM 935 C C . ALA A 1 119 ? 10.685 11.063 -6.695 1.00 95.19 119 ALA A C 1
ATOM 937 O O . ALA A 1 119 ? 11.641 11.766 -7.029 1.00 95.19 119 ALA A O 1
ATOM 938 N N . TRP A 1 120 ? 10.828 9.751 -6.473 1.00 94.12 120 TRP A N 1
ATOM 939 C CA . TRP A 1 120 ? 12.075 9.022 -6.731 1.00 94.12 120 TRP A CA 1
ATOM 940 C C . TRP A 1 120 ? 12.409 8.955 -8.232 1.00 94.12 120 TRP A C 1
ATOM 942 O O . TRP A 1 120 ? 13.575 9.076 -8.609 1.00 94.12 120 TRP A O 1
ATOM 952 N N . GLY A 1 121 ? 11.396 8.837 -9.093 1.00 92.69 121 GLY A N 1
ATOM 953 C CA . GLY A 1 121 ? 11.524 8.872 -10.548 1.00 92.69 121 GLY A CA 1
ATOM 954 C C . GLY A 1 121 ? 12.082 10.196 -11.061 1.00 92.69 121 GLY A C 1
ATOM 955 O O . GLY A 1 121 ? 13.021 10.186 -11.858 1.00 92.69 121 GLY A O 1
ATOM 956 N N . GLU A 1 122 ? 11.569 11.328 -10.569 1.00 93.44 122 GLU A N 1
ATOM 957 C CA . GLU A 1 122 ? 12.128 12.648 -10.893 1.00 93.44 122 GLU A CA 1
ATOM 958 C C . GLU A 1 122 ? 13.560 12.808 -10.362 1.00 93.44 122 GLU A C 1
ATOM 960 O O . GLU A 1 122 ? 14.450 13.147 -11.142 1.00 93.44 122 GLU A O 1
ATOM 965 N N . TYR A 1 123 ? 13.836 12.437 -9.105 1.00 93.12 123 TYR A N 1
ATOM 966 C CA . TYR A 1 123 ? 15.203 12.435 -8.557 1.00 93.12 123 TYR A CA 1
ATOM 967 C C . TYR A 1 123 ? 16.187 11.625 -9.427 1.00 93.12 123 TYR A C 1
ATOM 969 O O . TYR A 1 123 ? 17.306 12.061 -9.711 1.00 93.12 123 TYR A O 1
ATOM 977 N N . CYS A 1 124 ? 15.770 10.451 -9.911 1.00 89.69 124 CYS A N 1
ATOM 978 C CA . CYS A 1 124 ? 16.579 9.622 -10.803 1.00 89.69 124 CYS A CA 1
ATOM 979 C C . CYS A 1 124 ? 16.784 10.224 -12.206 1.00 89.69 124 CYS A C 1
ATOM 981 O O . CYS A 1 124 ? 17.759 9.856 -12.868 1.00 89.69 124 CYS A O 1
ATOM 983 N N . LYS A 1 125 ? 15.923 11.142 -12.666 1.00 90.31 125 LYS A N 1
ATOM 984 C CA . LYS A 1 125 ? 16.148 11.937 -13.887 1.00 90.31 125 LYS A CA 1
ATOM 985 C C . LYS A 1 125 ? 17.104 13.095 -13.609 1.00 90.31 125 LYS A C 1
ATOM 987 O O . LYS A 1 125 ? 18.095 13.233 -14.321 1.00 90.31 125 LYS A O 1
ATOM 992 N N . GLU A 1 126 ? 16.866 13.881 -12.560 1.00 91.75 126 GLU A N 1
ATOM 993 C CA . GLU A 1 126 ? 17.707 15.030 -12.189 1.00 91.75 126 GLU A CA 1
ATOM 994 C C . GLU A 1 126 ? 19.171 14.619 -11.981 1.00 91.75 126 GLU A C 1
ATOM 996 O O . GLU A 1 126 ? 20.067 15.186 -12.612 1.00 91.75 126 GLU A O 1
ATOM 1001 N N . ARG A 1 127 ? 19.399 13.524 -11.243 1.00 88.81 127 ARG A N 1
ATOM 1002 C CA . ARG A 1 127 ? 20.729 12.934 -11.042 1.00 88.81 127 ARG A CA 1
ATOM 1003 C C . ARG A 1 127 ? 21.408 12.510 -12.354 1.00 88.81 127 ARG A C 1
ATOM 1005 O O . ARG A 1 127 ? 22.626 12.630 -12.476 1.00 88.81 127 ARG A O 1
ATOM 1012 N N . LYS A 1 128 ? 20.657 12.020 -13.353 1.00 83.31 128 LYS A N 1
ATOM 1013 C CA . LYS A 1 128 ? 21.199 11.699 -14.695 1.00 83.31 128 LYS A CA 1
ATOM 1014 C C . LYS A 1 128 ? 21.577 12.952 -15.492 1.00 83.31 128 LYS A C 1
ATOM 1016 O O . LYS A 1 128 ? 22.430 12.865 -16.369 1.00 83.31 128 LYS A O 1
ATOM 1021 N N . HIS A 1 129 ? 20.981 14.100 -15.179 1.00 81.50 129 HIS A N 1
ATOM 1022 C CA . HIS A 1 129 ? 21.317 15.399 -15.765 1.00 81.50 129 HIS A CA 1
ATOM 1023 C C . HIS A 1 129 ? 22.420 16.156 -15.001 1.00 81.50 129 HIS A C 1
ATOM 1025 O O . HIS A 1 129 ? 22.708 17.301 -15.346 1.00 81.50 129 HIS A O 1
ATOM 1031 N N . GLY A 1 130 ? 23.061 15.530 -14.004 1.00 71.00 130 GLY A N 1
ATOM 1032 C CA . GLY A 1 130 ? 24.197 16.112 -13.280 1.00 71.00 130 GLY A CA 1
ATOM 1033 C C . GLY A 1 130 ? 23.820 17.242 -12.318 1.00 71.00 130 GLY A C 1
ATOM 1034 O O . GLY A 1 130 ? 24.627 18.149 -12.115 1.00 71.00 130 GLY A O 1
ATOM 1035 N N . LYS A 1 131 ? 22.602 17.198 -11.768 1.00 54.62 131 LYS A N 1
ATOM 1036 C CA . LYS A 1 131 ? 22.112 18.082 -10.702 1.00 54.62 131 LYS A CA 1
ATOM 1037 C C . LYS A 1 131 ? 21.967 17.320 -9.384 1.00 54.62 131 LYS A C 1
ATOM 1039 O O . LYS A 1 131 ? 21.751 16.087 -9.449 1.00 54.62 131 LYS A O 1
#

Mean predicted aligned error: 9.08 Å

Foldseek 3Di:
DDDDPCVVVVVVCVVDVDPDPDDPVRVVLVVVLVVLLVVLLLLLVLVQCQQACADPDPSNPPSPNDPDDGDRRHRDGDALVRSVVVCVVCCCVSPVVCPVDDPVSSSVSSNVSRVVVVVVVVVVVVVVVVD

Solvent-accessible surface area (backbone atoms only — not comparable to full-atom values): 7571 Å² total; per-residue (Å²): 132,87,83,78,80,59,64,64,59,62,50,51,62,67,74,41,91,66,80,84,79,70,52,71,71,53,48,50,54,50,50,55,48,52,50,44,21,51,52,36,28,52,44,39,50,40,53,42,43,28,27,40,58,3,62,84,33,80,90,36,76,80,44,91,76,69,92,64,94,61,40,68,84,23,71,42,86,68,49,40,66,50,48,45,52,56,46,69,73,45,43,62,82,78,36,57,83,49,76,86,47,67,65,65,45,30,53,49,27,27,41,54,44,27,54,52,50,53,55,49,53,51,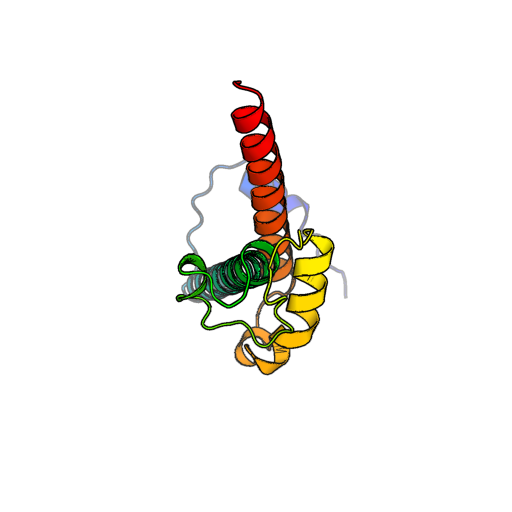51,61,48,44,49,74,71,76,96

pLDDT: mean 83.7, std 14.61, range [40.22, 97.88]

Radius of gyration: 19.03 Å; Cα contacts (8 Å, |Δi|>4): 109; chains: 1; bounding box: 57×36×46 Å

Secondary structure (DSSP, 8-state):
-----THHHHHHHHHS-------HHHHHHHHHHHHHHHHHHHHHHHHHHHHHH-TT-GGGTT-TT--S---TT------HHHHHHHHHHHHHHH-GGGGGS-HHHHHHHHHHHHHHHHHHHHHHHHHHTT-